Protein AF-A0A7Y0S5J3-F1 (afdb_monomer_lite)

Secondary structure (DSSP, 8-state):
---EE-SS-TTT---S--S-----SEEEPTTT--EEETTS-EEE-TTTTSTT----TT--GGGSSPPEE----BTTB-

Structure (mmCIF, N/CA/C/O backbone):
data_AF-A0A7Y0S5J3-F1
#
_entry.id   AF-A0A7Y0S5J3-F1
#
loop_
_atom_site.group_PDB
_atom_site.id
_atom_site.type_symbol
_atom_site.label_atom_id
_atom_site.label_alt_id
_atom_site.label_comp_id
_atom_site.label_asym_id
_atom_site.label_entity_id
_atom_site.label_seq_id
_atom_site.pdbx_PDB_ins_code
_atom_site.Cartn_x
_atom_site.Cartn_y
_atom_site.Cartn_z
_atom_site.occupancy
_atom_site.B_iso_or_equiv
_atom_site.auth_seq_id
_atom_site.auth_comp_id
_atom_site.auth_asym_id
_atom_site.auth_atom_id
_atom_site.pdbx_PDB_model_num
ATOM 1 N N . GLU A 1 1 ? -14.015 5.967 10.120 1.00 81.50 1 GLU A N 1
ATOM 2 C CA . GLU A 1 1 ? -13.851 4.578 9.640 1.00 81.50 1 GLU A CA 1
ATOM 3 C C . GLU A 1 1 ? -12.425 4.140 9.942 1.00 81.50 1 GLU A C 1
ATOM 5 O O . GLU A 1 1 ? -11.550 4.998 9.921 1.00 81.50 1 GLU A O 1
ATOM 10 N N . VAL A 1 2 ? -12.192 2.868 10.281 1.00 92.62 2 VAL A N 1
ATOM 11 C CA . VAL A 1 2 ? -10.841 2.334 10.527 1.00 92.62 2 VAL A CA 1
ATOM 12 C C . VAL A 1 2 ? -10.555 1.245 9.509 1.00 92.62 2 VAL A C 1
ATOM 14 O O . VAL A 1 2 ? -11.248 0.226 9.477 1.00 92.62 2 VAL A O 1
ATOM 17 N N . GLN A 1 3 ? -9.521 1.459 8.702 1.00 94.69 3 GLN A N 1
ATOM 18 C CA . GLN A 1 3 ? -9.047 0.488 7.727 1.00 94.69 3 GLN A CA 1
ATOM 19 C C . GLN A 1 3 ? -7.810 -0.226 8.255 1.00 94.69 3 GLN A C 1
ATOM 21 O O . GLN A 1 3 ? -6.929 0.380 8.865 1.00 94.69 3 GLN A O 1
ATOM 26 N N . VAL A 1 4 ? -7.753 -1.533 8.022 1.00 97.19 4 VAL A N 1
ATOM 27 C CA . VAL A 1 4 ? -6.661 -2.386 8.485 1.00 97.19 4 VAL A CA 1
ATOM 28 C C . VAL A 1 4 ? -6.099 -3.135 7.289 1.00 97.19 4 VAL A C 1
ATOM 30 O O . VAL A 1 4 ? -6.843 -3.695 6.487 1.00 97.19 4 VAL A O 1
ATOM 33 N N . PHE A 1 5 ? -4.775 -3.169 7.177 1.00 98.19 5 PHE A N 1
ATOM 34 C CA . PHE A 1 5 ? -4.077 -3.818 6.073 1.00 98.19 5 PHE A CA 1
ATOM 35 C C . PHE A 1 5 ? -2.990 -4.751 6.591 1.00 98.19 5 PHE A C 1
ATOM 37 O O . PHE A 1 5 ? -2.415 -4.540 7.660 1.00 98.19 5 PHE A O 1
ATOM 44 N N . HIS A 1 6 ? -2.641 -5.757 5.792 1.00 98.38 6 HIS A N 1
ATOM 45 C CA . HIS A 1 6 ? -1.384 -6.464 6.003 1.00 98.38 6 HIS A CA 1
ATOM 46 C C . HIS A 1 6 ? -0.210 -5.487 5.843 1.00 98.38 6 HIS A C 1
ATOM 48 O O . HIS A 1 6 ? -0.087 -4.815 4.819 1.00 98.38 6 HIS A O 1
ATOM 54 N N . ASN A 1 7 ? 0.689 -5.450 6.829 1.00 98.25 7 ASN A N 1
ATOM 55 C CA . ASN A 1 7 ? 1.906 -4.631 6.811 1.00 98.25 7 ASN A CA 1
ATOM 56 C C . ASN A 1 7 ? 2.991 -5.255 5.908 1.00 98.25 7 ASN A C 1
ATOM 58 O O . ASN A 1 7 ? 4.073 -5.629 6.361 1.00 98.25 7 ASN A O 1
ATOM 62 N N . VAL A 1 8 ? 2.651 -5.443 4.632 1.00 98.56 8 VAL A N 1
ATOM 63 C CA . VAL A 1 8 ? 3.430 -6.183 3.638 1.00 98.56 8 VAL A CA 1
ATOM 64 C C . VAL A 1 8 ? 3.327 -5.458 2.299 1.00 98.56 8 VAL A C 1
ATOM 66 O O . VAL A 1 8 ? 2.243 -5.278 1.754 1.00 98.56 8 VAL A O 1
ATOM 69 N N . CYS A 1 9 ? 4.468 -5.054 1.748 1.00 98.62 9 CYS A N 1
ATOM 70 C CA . CYS A 1 9 ? 4.546 -4.415 0.442 1.00 98.62 9 CYS A CA 1
ATOM 71 C C . CYS A 1 9 ? 4.119 -5.380 -0.672 1.00 98.62 9 CYS A C 1
ATOM 73 O O . CYS A 1 9 ? 4.724 -6.444 -0.834 1.00 98.62 9 CYS A O 1
ATOM 75 N N . SER A 1 10 ? 3.192 -4.948 -1.524 1.00 98.19 10 SER A N 1
ATOM 76 C CA . SER A 1 10 ? 2.681 -5.711 -2.669 1.00 98.19 10 SER A CA 1
ATOM 77 C C . SER A 1 10 ? 3.722 -6.000 -3.762 1.00 98.19 10 SER A C 1
ATOM 79 O O . SER A 1 10 ? 3.456 -6.801 -4.651 1.00 98.19 10 SER A O 1
ATOM 81 N N . HIS A 1 11 ? 4.914 -5.389 -3.709 1.00 97.62 11 HIS A N 1
ATOM 82 C CA . HIS A 1 11 ? 5.999 -5.676 -4.655 1.00 97.62 11 HIS A CA 1
ATOM 83 C C . HIS A 1 11 ? 6.710 -7.004 -4.352 1.00 97.62 11 HIS A C 1
ATOM 85 O O . HIS A 1 11 ? 6.686 -7.924 -5.161 1.00 97.62 11 HIS A O 1
ATOM 91 N N . ARG A 1 12 ? 7.409 -7.084 -3.212 1.00 97.81 12 ARG A N 1
ATOM 92 C CA . ARG A 1 12 ? 8.252 -8.238 -2.829 1.00 97.81 12 ARG A CA 1
ATOM 93 C C . ARG A 1 12 ? 8.158 -8.576 -1.341 1.00 97.81 12 ARG A C 1
ATOM 95 O O . ARG A 1 12 ? 9.103 -9.098 -0.766 1.00 97.81 12 ARG A O 1
ATOM 102 N N . GLY A 1 13 ? 7.052 -8.218 -0.692 1.00 98.06 13 GLY A N 1
ATOM 103 C CA . GLY A 1 13 ? 6.757 -8.669 0.668 1.00 98.06 13 GLY A CA 1
ATOM 104 C C . GLY A 1 13 ? 7.482 -7.942 1.807 1.00 98.06 13 GLY A C 1
ATOM 105 O O . GLY A 1 13 ? 7.409 -8.390 2.945 1.00 98.06 13 GLY A O 1
ATOM 106 N N . MET A 1 14 ? 8.176 -6.830 1.540 1.00 98.44 14 MET A N 1
ATOM 107 C CA . MET A 1 14 ? 8.866 -6.060 2.586 1.00 98.44 14 MET A CA 1
ATOM 108 C C . MET A 1 14 ? 7.879 -5.497 3.621 1.00 98.44 14 MET A C 1
ATOM 110 O O . MET A 1 14 ? 6.838 -4.963 3.235 1.00 98.44 14 MET A O 1
ATOM 114 N N . LYS A 1 15 ? 8.230 -5.546 4.912 1.00 98.38 15 LYS A N 1
ATOM 115 C CA . LYS A 1 15 ? 7.479 -4.862 5.980 1.00 98.38 15 LYS A CA 1
ATOM 116 C C . LYS A 1 15 ? 7.514 -3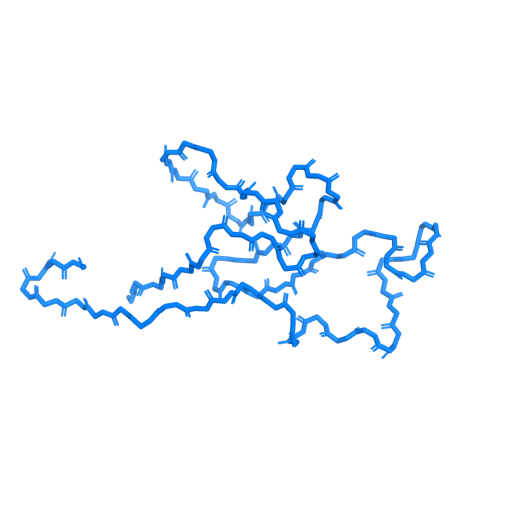.346 5.746 1.00 98.38 15 LYS A C 1
ATOM 118 O O . LYS A 1 15 ? 8.578 -2.797 5.475 1.00 98.38 15 LYS A O 1
ATOM 123 N N . LEU A 1 16 ? 6.362 -2.679 5.800 1.00 97.94 16 LEU A N 1
ATOM 124 C CA . LEU A 1 16 ? 6.250 -1.255 5.456 1.00 97.94 16 LEU A CA 1
ATOM 125 C C . LEU A 1 16 ? 6.527 -0.353 6.658 1.00 97.94 16 LEU A C 1
ATOM 127 O O . LEU A 1 16 ? 7.326 0.572 6.566 1.00 97.94 16 LEU A O 1
ATOM 131 N N . VAL A 1 17 ? 5.868 -0.640 7.778 1.00 96.69 17 VAL A N 1
ATOM 132 C CA . VAL A 1 17 ? 5.934 0.152 9.008 1.00 96.69 17 VAL A CA 1
ATOM 133 C C . VAL A 1 17 ? 6.607 -0.683 10.091 1.00 96.69 17 VAL A C 1
ATOM 135 O O . VAL A 1 17 ? 6.155 -1.787 10.403 1.00 96.69 17 VAL A O 1
ATOM 138 N N . HIS A 1 18 ? 7.718 -0.197 10.637 1.00 95.56 18 HIS A N 1
ATOM 139 C CA . HIS A 1 18 ? 8.497 -0.939 11.632 1.00 95.56 18 HIS A CA 1
ATOM 140 C C . HIS A 1 18 ? 8.023 -0.686 13.062 1.00 95.56 18 HIS A C 1
ATOM 142 O O . HIS A 1 18 ? 7.945 -1.636 13.841 1.00 95.56 18 HIS A O 1
ATOM 148 N N . GLU A 1 19 ? 7.657 0.557 13.357 1.00 95.62 19 GLU A N 1
ATOM 149 C CA . GLU A 1 19 ? 7.267 1.044 14.677 1.00 95.62 19 GLU A CA 1
ATOM 150 C C . GLU A 1 19 ? 5.883 1.689 14.601 1.00 95.62 19 GLU A C 1
ATOM 152 O O . GLU A 1 19 ? 5.485 2.195 13.551 1.00 95.62 19 GLU A O 1
ATOM 157 N N . ALA A 1 20 ? 5.135 1.647 15.702 1.00 95.56 20 ALA A N 1
ATOM 158 C CA . ALA A 1 20 ? 3.861 2.348 15.784 1.00 95.56 20 ALA A CA 1
ATOM 159 C C . ALA A 1 20 ? 4.094 3.865 15.732 1.00 95.56 20 ALA A C 1
ATOM 161 O O . ALA A 1 20 ? 5.045 4.372 16.323 1.00 95.56 20 ALA A O 1
ATOM 162 N N . GLY A 1 21 ? 3.214 4.587 15.045 1.00 94.00 21 GLY A N 1
ATOM 163 C CA . GLY A 1 21 ? 3.314 6.034 14.929 1.00 94.00 21 GLY A CA 1
ATOM 164 C C . GLY A 1 21 ? 2.292 6.609 13.962 1.00 94.00 21 GLY A C 1
ATOM 165 O O . GLY A 1 21 ? 1.482 5.887 13.378 1.00 94.00 21 GLY A O 1
ATOM 166 N N . GLU A 1 22 ? 2.356 7.923 13.793 1.00 94.25 22 GLU A N 1
ATOM 167 C CA . GLU A 1 22 ? 1.525 8.656 12.848 1.00 94.25 22 GLU A CA 1
ATOM 168 C C . GLU A 1 22 ? 2.267 8.833 11.524 1.00 94.25 22 GLU A C 1
ATOM 170 O O . GLU A 1 22 ? 3.421 9.260 11.483 1.00 94.25 22 GLU A O 1
ATOM 175 N N . VAL A 1 23 ? 1.592 8.518 10.421 1.00 91.00 23 VAL A N 1
ATOM 176 C CA . VAL A 1 23 ? 2.100 8.759 9.069 1.00 91.00 23 VAL A CA 1
ATOM 177 C C . VAL A 1 23 ? 1.199 9.786 8.407 1.00 91.00 23 VAL A C 1
ATOM 179 O O . VAL A 1 23 ? 0.004 9.557 8.242 1.00 91.00 23 VAL A O 1
ATOM 182 N N . GLN A 1 24 ? 1.779 10.911 7.994 1.00 86.00 24 GLN A N 1
ATOM 183 C CA . GLN A 1 24 ? 1.073 11.923 7.214 1.00 86.00 24 GLN A CA 1
ATOM 184 C C . GLN A 1 24 ? 1.334 11.706 5.718 1.00 86.00 24 GLN A C 1
ATOM 186 O O . GLN A 1 24 ? 2.478 11.595 5.274 1.00 86.00 24 GLN A O 1
ATOM 191 N N . GLY A 1 25 ? 0.264 11.646 4.926 1.00 91.12 25 GLY A N 1
ATOM 192 C CA . GLY A 1 25 ? 0.338 11.527 3.470 1.00 91.12 25 GLY A CA 1
ATOM 193 C C . GLY A 1 25 ? 0.395 10.084 2.967 1.00 91.12 25 GLY A C 1
ATOM 194 O O . GLY A 1 25 ? -0.637 9.528 2.601 1.00 91.12 25 GLY A O 1
ATOM 195 N N . MET A 1 26 ? 1.592 9.498 2.866 1.00 96.00 26 MET A N 1
ATOM 196 C CA . MET A 1 26 ? 1.793 8.203 2.196 1.00 96.00 26 MET A CA 1
ATOM 197 C C . MET A 1 26 ? 2.781 7.297 2.928 1.00 96.00 26 MET A C 1
ATOM 199 O O . MET A 1 26 ? 3.795 7.743 3.460 1.00 96.00 26 MET A O 1
ATOM 203 N N . ILE A 1 27 ? 2.532 5.992 2.851 1.00 97.81 27 ILE A N 1
ATOM 204 C CA . ILE A 1 27 ? 3.443 4.949 3.318 1.00 97.81 27 ILE A CA 1
ATOM 205 C C . ILE A 1 27 ? 4.406 4.609 2.182 1.00 97.81 27 ILE A C 1
ATOM 207 O O . ILE A 1 27 ? 3.990 4.123 1.129 1.00 97.81 27 ILE A O 1
ATOM 211 N N . ARG A 1 28 ? 5.708 4.828 2.387 1.00 97.75 28 ARG A N 1
ATOM 212 C CA . ARG A 1 28 ? 6.757 4.491 1.415 1.00 97.75 28 ARG A CA 1
ATOM 213 C C . ARG A 1 28 ? 7.497 3.228 1.837 1.00 97.75 28 ARG A C 1
ATOM 215 O O . ARG A 1 28 ? 8.148 3.200 2.873 1.00 97.75 28 ARG A O 1
ATOM 222 N N . CYS A 1 29 ? 7.462 2.203 0.991 1.00 98.19 29 CYS A N 1
ATOM 223 C CA . CYS A 1 29 ? 8.236 0.984 1.192 1.00 98.19 29 CYS A CA 1
ATOM 224 C C . CYS A 1 29 ? 9.748 1.289 1.174 1.00 98.19 29 CYS A C 1
ATOM 226 O O . CYS A 1 29 ? 10.230 1.831 0.171 1.00 98.19 29 CYS A O 1
ATOM 228 N N . PRO A 1 30 ? 10.520 0.877 2.198 1.00 97.00 30 PRO A N 1
ATOM 229 C CA . PRO A 1 30 ? 11.949 1.189 2.282 1.00 97.00 30 PRO A CA 1
ATOM 230 C C . PRO A 1 30 ? 12.786 0.464 1.221 1.00 97.00 30 PRO A C 1
ATOM 232 O O . PRO A 1 30 ? 13.899 0.882 0.929 1.00 97.00 30 PRO A O 1
ATOM 235 N N . TYR A 1 31 ? 12.261 -0.607 0.616 1.00 97.81 31 TYR A N 1
ATOM 236 C CA . TYR A 1 31 ? 13.032 -1.415 -0.326 1.00 97.81 31 TYR A CA 1
ATOM 237 C C . TYR A 1 31 ? 13.119 -0.772 -1.721 1.00 97.81 31 TYR A C 1
ATOM 239 O O . TYR A 1 31 ? 14.201 -0.493 -2.220 1.00 97.81 31 TYR A O 1
ATOM 247 N N . HIS A 1 32 ? 11.976 -0.511 -2.358 1.00 97.31 32 HIS A N 1
ATOM 248 C CA . HIS A 1 32 ? 11.929 -0.001 -3.740 1.00 97.31 32 HIS A CA 1
ATOM 249 C C . HIS A 1 32 ? 11.066 1.250 -3.880 1.00 97.31 32 HIS A C 1
ATOM 251 O O . HIS A 1 32 ? 10.676 1.620 -4.985 1.00 97.31 32 HIS A O 1
ATOM 257 N N . SER A 1 33 ? 10.731 1.895 -2.760 1.00 97.69 33 SER A N 1
ATOM 258 C CA . SER A 1 33 ? 9.972 3.145 -2.755 1.00 97.69 33 SER A CA 1
ATOM 259 C C . SER A 1 33 ? 8.600 3.055 -3.427 1.00 97.69 33 SER A C 1
ATOM 261 O O . SER A 1 33 ? 8.094 4.063 -3.910 1.00 97.69 33 SER A O 1
ATOM 263 N N . TRP A 1 34 ? 7.982 1.868 -3.444 1.00 98.38 34 TRP A N 1
ATOM 264 C CA . TRP A 1 34 ? 6.554 1.774 -3.741 1.00 98.38 34 TRP A CA 1
ATOM 265 C C . TRP A 1 34 ? 5.782 2.524 -2.661 1.00 98.38 34 TRP A C 1
ATOM 267 O O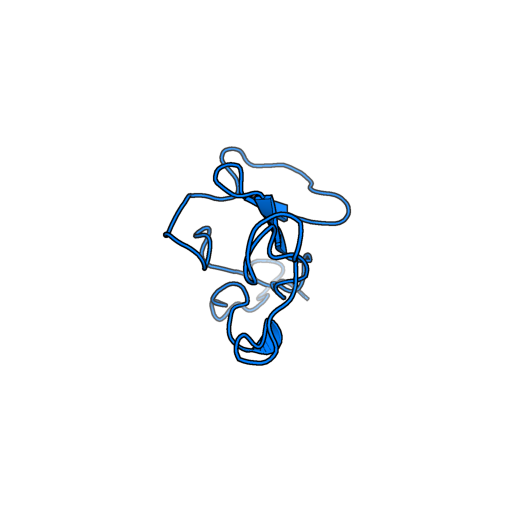 . TRP A 1 34 ? 6.065 2.335 -1.474 1.00 98.38 34 TRP A O 1
ATOM 277 N N . THR A 1 35 ? 4.857 3.386 -3.068 1.00 98.38 35 THR A N 1
ATOM 278 C CA . THR A 1 35 ? 4.119 4.265 -2.157 1.00 98.38 35 THR A CA 1
ATOM 279 C C . THR A 1 35 ? 2.637 3.949 -2.160 1.00 98.38 35 THR A C 1
ATOM 281 O O . THR A 1 35 ? 2.042 3.770 -3.221 1.00 98.38 35 THR A O 1
ATOM 284 N N . TYR A 1 36 ? 2.047 3.917 -0.972 1.00 98.56 36 TYR A N 1
ATOM 285 C CA . TYR A 1 36 ? 0.628 3.667 -0.751 1.00 98.56 36 TYR A CA 1
ATOM 286 C C . TYR A 1 36 ? 0.005 4.875 -0.055 1.00 98.56 36 TYR A C 1
ATOM 288 O O . TYR A 1 36 ? 0.656 5.486 0.796 1.0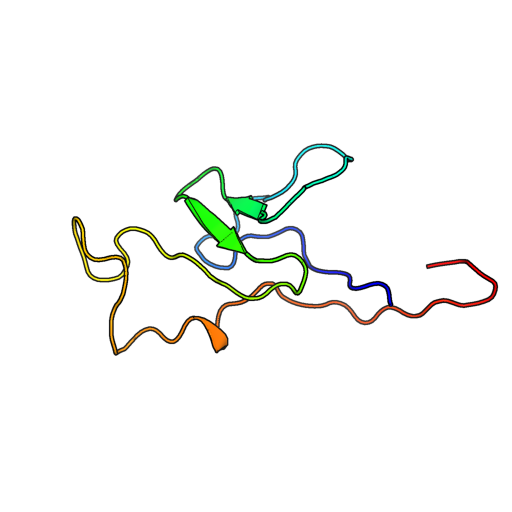0 98.56 36 TYR A O 1
ATOM 296 N N . ASP A 1 37 ? -1.225 5.234 -0.415 1.00 97.31 37 ASP A N 1
ATOM 297 C CA . ASP A 1 37 ? -2.008 6.159 0.411 1.00 97.31 37 ASP A CA 1
ATOM 298 C C . ASP A 1 37 ? -2.524 5.452 1.678 1.00 97.31 37 AS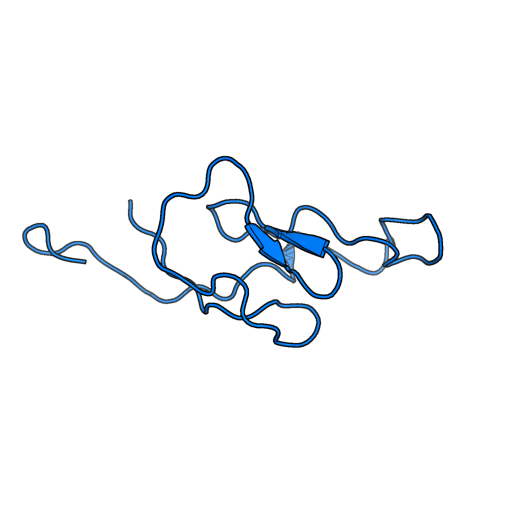P A C 1
ATOM 300 O O . ASP A 1 37 ? -2.329 4.246 1.866 1.00 97.31 37 ASP A O 1
ATOM 304 N N . LEU A 1 38 ? -3.153 6.215 2.573 1.00 95.69 38 LEU A N 1
ATOM 305 C CA . LEU A 1 38 ? -3.715 5.681 3.818 1.00 95.69 38 LEU A CA 1
ATOM 306 C C . LEU A 1 38 ? -4.971 4.824 3.593 1.00 95.69 38 LEU A C 1
ATOM 308 O O . LEU A 1 38 ? -5.334 4.062 4.484 1.00 95.69 38 LEU A O 1
ATOM 312 N N . ASP A 1 39 ? -5.550 4.879 2.389 1.00 96.00 39 ASP A N 1
ATOM 313 C CA . ASP A 1 39 ? -6.636 4.001 1.947 1.00 96.00 39 ASP A CA 1
ATOM 314 C C . ASP A 1 39 ? -6.113 2.672 1.352 1.00 96.00 39 ASP A C 1
ATOM 316 O O . ASP A 1 39 ? -6.864 1.861 0.806 1.00 96.00 39 ASP A O 1
ATOM 320 N N . GLY A 1 40 ? -4.795 2.444 1.410 1.00 97.25 40 GLY A N 1
ATOM 321 C CA . GLY A 1 40 ? -4.128 1.237 0.926 1.00 97.25 40 GLY A CA 1
ATOM 322 C C . GLY A 1 40 ? -3.919 1.176 -0.589 1.00 97.25 40 GLY A C 1
ATOM 323 O O . GLY A 1 40 ? -3.401 0.179 -1.096 1.00 97.25 40 GLY A O 1
ATOM 324 N N . ASN A 1 41 ? -4.257 2.214 -1.348 1.00 98.00 41 ASN A N 1
ATOM 325 C CA . ASN A 1 41 ? -4.062 2.242 -2.793 1.00 98.00 41 ASN A CA 1
ATOM 326 C C . ASN A 1 41 ? -2.591 2.464 -3.147 1.00 98.00 41 ASN A C 1
ATOM 328 O O . ASN A 1 41 ? -1.943 3.376 -2.637 1.00 98.00 41 ASN A O 1
ATOM 332 N N . LEU A 1 42 ? -2.077 1.700 -4.111 1.00 98.50 42 LEU A N 1
ATOM 333 C CA . LEU A 1 42 ? -0.741 1.909 -4.668 1.00 98.50 42 LEU A CA 1
ATOM 334 C C . LEU A 1 42 ? -0.716 3.180 -5.538 1.00 98.50 42 LEU A C 1
ATOM 336 O O . LEU A 1 42 ? -1.408 3.258 -6.552 1.00 98.50 42 LEU A O 1
ATOM 340 N N . LYS A 1 43 ? 0.097 4.173 -5.160 1.00 97.69 43 LYS A N 1
ATOM 341 C CA . LYS A 1 43 ? 0.214 5.477 -5.843 1.00 97.69 43 LYS A CA 1
ATOM 342 C C . LYS A 1 43 ? 1.501 5.659 -6.634 1.00 97.69 43 LYS A C 1
ATOM 344 O O . LYS A 1 43 ? 1.506 6.421 -7.599 1.00 97.69 43 LYS A O 1
ATOM 349 N N . GLY A 1 44 ? 2.581 4.984 -6.254 1.00 97.25 44 GLY A N 1
ATOM 350 C CA . GLY A 1 44 ? 3.881 5.145 -6.900 1.00 97.25 44 GLY A CA 1
ATOM 351 C C . GLY A 1 44 ? 4.620 3.829 -7.054 1.00 97.25 44 GLY A C 1
ATOM 352 O O . GLY A 1 44 ? 4.722 3.050 -6.109 1.00 97.25 44 GLY A O 1
ATOM 353 N N . THR A 1 45 ? 5.166 3.603 -8.247 1.00 98.06 45 THR A N 1
ATOM 354 C CA . THR A 1 45 ? 5.916 2.396 -8.611 1.00 98.06 45 THR A CA 1
ATOM 355 C C . THR A 1 45 ? 7.206 2.772 -9.342 1.00 98.06 45 THR A C 1
ATOM 357 O O . THR A 1 45 ? 7.299 2.702 -10.573 1.00 98.06 45 THR A O 1
ATOM 360 N N . PRO A 1 46 ? 8.240 3.222 -8.607 1.00 98.12 46 PRO A N 1
ATOM 361 C CA . PRO A 1 46 ? 9.465 3.662 -9.243 1.00 98.12 46 PRO A CA 1
ATOM 362 C C . PRO A 1 46 ? 10.076 2.592 -10.152 1.00 98.12 46 PRO A C 1
ATOM 364 O O . PRO A 1 46 ? 10.233 1.443 -9.747 1.00 98.12 46 PRO A O 1
ATOM 367 N N . HIS A 1 47 ? 10.417 2.989 -11.380 1.00 96.81 47 HIS A N 1
ATOM 368 C CA . HIS A 1 47 ? 11.089 2.156 -12.380 1.00 96.81 47 HIS A CA 1
ATOM 369 C C . HIS A 1 47 ? 10.331 0.911 -12.862 1.00 96.81 47 HIS A C 1
ATOM 371 O O . HIS A 1 47 ? 10.938 0.031 -13.471 1.00 96.81 47 HIS A O 1
ATOM 377 N N . ILE A 1 48 ? 9.014 0.834 -12.648 1.00 96.38 48 ILE A N 1
ATOM 378 C CA . ILE A 1 48 ? 8.217 -0.333 -13.056 1.00 96.38 48 ILE A CA 1
ATOM 379 C C . ILE A 1 48 ? 8.231 -0.582 -14.572 1.00 96.38 48 ILE A C 1
ATOM 381 O O . ILE A 1 48 ? 8.205 -1.731 -14.999 1.00 96.38 48 ILE A O 1
ATOM 385 N 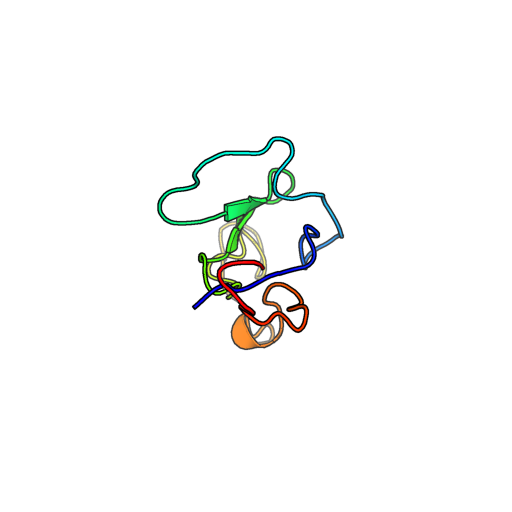N . GLY A 1 49 ? 8.322 0.482 -15.377 1.00 96.44 49 GLY A N 1
ATOM 386 C CA . GLY A 1 49 ? 8.443 0.416 -16.838 1.00 96.44 49 GLY A CA 1
ATOM 387 C C . GLY A 1 49 ? 9.889 0.511 -17.339 1.00 96.44 49 GLY A C 1
ATOM 388 O O . GLY A 1 49 ? 10.113 0.733 -18.529 1.00 96.44 49 GLY A O 1
ATOM 389 N N . GLY A 1 50 ? 10.875 0.419 -16.440 1.00 95.19 50 GLY A N 1
ATOM 390 C CA . GLY A 1 50 ? 12.300 0.615 -16.718 1.00 95.19 50 GLY A CA 1
ATOM 391 C C . GLY A 1 50 ? 12.894 1.875 -16.078 1.00 95.19 50 GLY A C 1
ATOM 392 O O . GLY A 1 50 ? 12.230 2.626 -15.359 1.00 95.19 50 GLY A O 1
ATOM 393 N N . ILE A 1 51 ? 14.184 2.120 -16.330 1.00 95.62 51 ILE A N 1
ATOM 394 C CA . ILE A 1 51 ? 14.917 3.264 -15.761 1.00 95.62 51 ILE A CA 1
ATOM 395 C C . ILE A 1 51 ? 14.194 4.573 -16.109 1.00 95.62 51 ILE A C 1
ATOM 397 O O . ILE A 1 51 ? 13.793 4.787 -17.249 1.00 95.62 51 ILE A O 1
ATOM 401 N N . ALA A 1 52 ? 13.992 5.419 -15.093 1.00 93.69 52 ALA A N 1
ATOM 402 C CA . ALA A 1 52 ? 13.217 6.666 -15.151 1.00 93.69 52 ALA A CA 1
ATOM 403 C C . ALA A 1 52 ? 11.765 6.557 -15.687 1.00 93.69 52 ALA A C 1
ATOM 405 O O . ALA A 1 52 ? 11.135 7.574 -15.967 1.00 93.69 52 ALA A O 1
ATOM 406 N N . LYS A 1 53 ? 11.195 5.348 -15.792 1.00 96.81 53 LYS A N 1
ATOM 407 C CA . LYS A 1 53 ? 9.804 5.118 -16.212 1.00 96.81 53 LYS A CA 1
ATOM 408 C C . LYS A 1 53 ? 8.988 4.548 -15.054 1.00 96.81 53 LYS A C 1
ATOM 410 O O . LYS A 1 53 ? 9.033 3.358 -14.753 1.00 96.81 53 LYS A O 1
ATOM 415 N N . HIS A 1 54 ? 8.233 5.416 -14.386 1.00 96.38 54 HIS A N 1
ATOM 416 C CA . HIS A 1 54 ? 7.440 5.076 -13.194 1.00 96.38 54 HIS A CA 1
ATOM 417 C C . HIS A 1 54 ? 6.038 4.523 -13.508 1.00 96.38 54 HIS A C 1
ATOM 419 O O . HIS A 1 54 ? 5.231 4.353 -12.602 1.00 96.38 54 HIS A O 1
ATOM 425 N N . LYS A 1 55 ? 5.725 4.284 -14.786 1.00 94.81 55 LYS A N 1
ATOM 426 C CA . LYS A 1 55 ? 4.455 3.718 -15.254 1.00 94.81 55 LYS A CA 1
ATOM 427 C C . LYS A 1 55 ? 4.721 2.733 -16.391 1.00 94.81 55 LYS A C 1
ATOM 429 O O . LYS A 1 55 ? 5.673 2.916 -17.147 1.00 94.81 55 LYS A O 1
ATOM 434 N N . ASP A 1 56 ? 3.869 1.722 -16.499 1.00 96.00 56 ASP A N 1
ATOM 435 C CA . ASP A 1 56 ? 3.826 0.760 -17.601 1.00 96.00 56 ASP A CA 1
ATOM 436 C C . ASP A 1 56 ? 2.357 0.419 -17.871 1.00 96.00 56 ASP A C 1
ATOM 438 O O . ASP A 1 56 ? 1.611 0.147 -16.931 1.00 96.00 56 ASP A O 1
ATOM 442 N N . ASP A 1 57 ? 1.922 0.426 -19.131 1.00 95.06 57 ASP A N 1
ATOM 443 C CA . ASP A 1 57 ? 0.506 0.230 -19.472 1.00 95.06 57 ASP A CA 1
ATOM 444 C C . ASP A 1 57 ? -0.025 -1.157 -19.094 1.00 95.06 57 ASP A C 1
ATOM 446 O O . ASP A 1 57 ? -1.230 -1.314 -18.857 1.00 95.06 57 ASP A O 1
ATOM 450 N N . ARG A 1 58 ? 0.868 -2.148 -18.993 1.00 95.62 58 ARG A N 1
ATOM 451 C CA . ARG A 1 58 ? 0.558 -3.526 -18.595 1.00 95.62 58 ARG A CA 1
ATOM 452 C C . ARG A 1 58 ? 0.411 -3.665 -17.080 1.00 95.62 58 ARG A C 1
ATOM 454 O O . ARG A 1 58 ? -0.153 -4.654 -16.621 1.00 95.62 58 ARG A O 1
ATOM 461 N N . PHE A 1 59 ? 0.886 -2.687 -16.306 1.00 96.38 59 PHE A N 1
ATOM 462 C CA . PHE A 1 59 ? 0.829 -2.688 -14.849 1.00 96.38 59 PHE A CA 1
ATOM 463 C C . PHE A 1 59 ? -0.220 -1.688 -14.343 1.00 96.38 59 PHE A C 1
ATOM 465 O O . PHE A 1 59 ? -0.054 -0.474 -14.445 1.00 96.38 59 PHE A O 1
ATOM 472 N N . LYS A 1 60 ? -1.317 -2.196 -13.773 1.00 96.19 60 LYS A N 1
ATOM 473 C CA . LYS A 1 60 ? -2.419 -1.376 -13.242 1.00 96.19 60 LYS A CA 1
ATOM 474 C C . LYS A 1 60 ? -2.321 -1.284 -11.723 1.00 96.19 60 LYS A C 1
ATOM 476 O O . LYS A 1 60 ? -2.621 -2.261 -11.040 1.00 96.19 60 LYS A O 1
ATOM 481 N N . CYS A 1 61 ? -1.889 -0.140 -11.193 1.00 95.75 61 CYS A N 1
ATOM 482 C CA . CYS A 1 61 ? -1.650 0.047 -9.757 1.00 95.75 61 CYS A CA 1
ATOM 483 C C . CYS A 1 61 ? -2.876 -0.273 -8.888 1.00 95.75 61 CYS A C 1
ATOM 485 O O . CYS A 1 61 ? -2.728 -0.791 -7.784 1.00 95.75 61 CYS A O 1
ATOM 487 N N . GLU A 1 62 ? -4.080 -0.050 -9.412 1.00 95.81 62 GLU A N 1
ATOM 488 C CA . GLU A 1 62 ? -5.363 -0.316 -8.755 1.00 95.81 62 GLU A CA 1
ATOM 489 C C . GLU A 1 62 ? -5.535 -1.796 -8.375 1.00 95.81 62 GLU A C 1
ATOM 491 O O . GLU A 1 62 ? -6.281 -2.125 -7.458 1.00 95.81 62 GLU A O 1
ATOM 496 N N . LYS A 1 63 ? -4.823 -2.706 -9.053 1.00 95.94 63 LYS A N 1
ATOM 497 C CA . LYS A 1 63 ? -4.841 -4.150 -8.772 1.00 95.94 63 LYS A CA 1
ATOM 498 C C . LYS A 1 63 ? -3.776 -4.595 -7.765 1.00 95.94 63 LYS A C 1
ATOM 500 O O . LYS A 1 63 ? -3.718 -5.775 -7.430 1.00 95.94 63 LYS A O 1
ATOM 505 N N . HIS A 1 64 ? -2.925 -3.678 -7.305 1.00 97.56 64 HIS A N 1
ATOM 506 C CA . HIS A 1 64 ? -1.724 -3.982 -6.522 1.00 97.56 64 HIS A CA 1
ATOM 507 C C . HIS A 1 64 ? -1.593 -3.125 -5.249 1.00 97.56 64 HIS A C 1
ATOM 509 O O . HIS A 1 64 ? -0.489 -2.957 -4.731 1.00 97.56 64 HIS A O 1
ATOM 515 N N . GLY A 1 65 ? -2.709 -2.601 -4.727 1.00 98.12 65 GLY A N 1
ATOM 516 C CA . GLY A 1 65 ? -2.765 -1.968 -3.405 1.00 98.12 65 GLY A CA 1
ATOM 517 C C . GLY A 1 65 ? -2.431 -2.928 -2.255 1.00 98.12 65 GLY A C 1
ATOM 518 O O . GLY A 1 65 ? -2.155 -4.114 -2.463 1.00 98.12 65 GLY A O 1
ATOM 519 N N . LEU A 1 66 ? -2.440 -2.407 -1.031 1.00 98.50 66 LEU A N 1
ATOM 520 C CA . LEU A 1 66 ? -2.295 -3.194 0.187 1.00 98.50 66 LEU A CA 1
ATOM 521 C C . LEU A 1 66 ? -3.479 -4.144 0.344 1.00 98.50 66 LEU A C 1
ATOM 523 O O . LEU A 1 66 ? -4.610 -3.831 -0.024 1.00 98.50 66 LEU A O 1
ATOM 527 N N . LYS A 1 67 ? -3.226 -5.323 0.916 1.00 98.00 67 LYS A N 1
ATOM 528 C CA . LYS A 1 67 ? -4.282 -6.305 1.153 1.00 98.00 67 LYS A CA 1
ATOM 529 C C . LYS A 1 67 ? -5.092 -5.902 2.395 1.00 98.00 67 LYS A C 1
ATOM 531 O O . LYS A 1 67 ? -4.510 -5.911 3.485 1.00 98.00 67 LYS A O 1
ATOM 536 N N . PRO A 1 68 ? -6.397 -5.595 2.265 1.00 97.75 68 PRO A N 1
ATOM 537 C CA . PRO A 1 68 ? -7.218 -5.213 3.404 1.00 97.75 68 PRO A CA 1
ATOM 538 C C . PRO A 1 68 ? -7.581 -6.426 4.263 1.00 97.75 68 PRO A C 1
ATOM 540 O O . PRO A 1 68 ? -7.746 -7.544 3.762 1.00 97.75 68 PRO A O 1
ATOM 543 N N . LEU A 1 69 ? -7.746 -6.167 5.554 1.00 97.44 69 LEU A N 1
ATOM 544 C CA . LEU A 1 69 ? -8.356 -7.042 6.542 1.00 97.44 69 LEU A CA 1
ATOM 545 C C . LEU A 1 69 ? -9.719 -6.466 6.922 1.00 97.44 69 LEU A C 1
ATOM 547 O O . LEU A 1 69 ? -9.891 -5.254 7.020 1.00 97.44 69 LEU A O 1
ATOM 551 N N . ARG A 1 70 ? -10.699 -7.344 7.139 1.00 96.44 70 ARG A N 1
ATOM 552 C CA . ARG A 1 70 ? -12.019 -6.921 7.610 1.00 96.44 70 ARG A CA 1
ATOM 553 C C . ARG A 1 70 ? -11.903 -6.439 9.058 1.00 96.44 70 ARG A C 1
ATOM 555 O O . ARG A 1 70 ? -11.546 -7.233 9.924 1.00 96.44 70 ARG A O 1
ATOM 562 N N . SER A 1 71 ? -12.262 -5.185 9.296 1.00 95.31 71 SER A N 1
ATOM 563 C CA . SER A 1 71 ? -12.329 -4.531 10.607 1.00 95.31 71 SER A CA 1
ATOM 564 C C . SER A 1 71 ? -13.737 -3.989 10.867 1.00 95.31 71 SER A C 1
ATOM 566 O O . SER A 1 71 ? -14.518 -3.782 9.936 1.00 95.31 71 SER A O 1
ATOM 568 N N . ALA A 1 72 ? -14.075 -3.777 12.137 1.00 95.56 72 ALA A N 1
ATOM 569 C CA . ALA A 1 72 ? -15.292 -3.094 12.559 1.00 95.56 72 ALA A CA 1
ATOM 570 C C . ALA A 1 72 ? -15.024 -2.384 13.887 1.00 95.56 72 ALA A C 1
ATOM 572 O O . ALA A 1 72 ? -14.220 -2.863 14.674 1.00 95.56 72 ALA A O 1
ATOM 573 N N . ILE A 1 73 ? -15.715 -1.271 14.135 1.00 96.62 73 ILE A N 1
ATOM 574 C CA . ILE A 1 73 ? -15.697 -0.626 15.450 1.00 96.62 73 ILE A CA 1
ATOM 575 C C . ILE A 1 73 ? -16.896 -1.149 16.236 1.00 96.62 73 ILE A C 1
ATOM 577 O O . ILE A 1 73 ? -18.032 -1.052 15.764 1.00 96.62 73 ILE A O 1
ATOM 581 N N . TRP A 1 74 ? -16.657 -1.692 17.425 1.00 96.31 74 TRP A N 1
ATOM 582 C CA . TRP A 1 74 ? -17.701 -2.159 18.330 1.00 96.31 74 TRP A CA 1
ATOM 583 C C . TRP A 1 74 ? -17.445 -1.626 19.736 1.00 96.31 74 TRP A C 1
ATOM 585 O O . TRP A 1 74 ? -16.406 -1.910 20.320 1.00 96.31 74 TRP A O 1
ATOM 595 N N . MET A 1 75 ? -18.387 -0.838 20.266 1.00 96.44 75 MET A N 1
ATOM 596 C CA . MET A 1 75 ? -18.245 -0.160 21.567 1.00 96.44 75 MET A CA 1
ATOM 597 C C . MET A 1 75 ? -16.907 0.594 21.698 1.00 96.44 75 MET A C 1
ATOM 599 O O . MET A 1 75 ? -16.177 0.411 22.665 1.00 96.44 75 MET A O 1
ATOM 603 N N . ASP A 1 76 ? -16.567 1.398 20.684 1.00 94.62 76 ASP A N 1
ATOM 604 C CA . ASP A 1 76 ? -15.315 2.168 20.585 1.00 94.62 76 ASP A CA 1
ATOM 605 C C . ASP A 1 76 ? -14.011 1.344 20.583 1.00 94.62 76 ASP A C 1
ATOM 607 O O . ASP A 1 76 ? -12.916 1.900 20.665 1.00 94.62 76 ASP A O 1
ATOM 611 N N . MET A 1 77 ? -14.102 0.023 20.412 1.00 93.81 77 MET A N 1
ATOM 612 C CA . MET A 1 77 ? -12.960 -0.863 20.190 1.00 93.81 77 MET A CA 1
ATOM 613 C C . MET A 1 77 ? -12.843 -1.221 18.706 1.00 93.81 77 MET A C 1
ATOM 615 O O . MET A 1 77 ? -13.857 -1.444 18.043 1.00 93.81 77 MET A O 1
ATOM 619 N N . VAL A 1 78 ? -11.607 -1.273 18.201 1.00 92.12 78 VAL A N 1
ATOM 620 C CA . VAL A 1 78 ? -11.258 -1.742 16.845 1.00 92.12 78 VAL A CA 1
ATOM 621 C C . VAL A 1 78 ? -10.892 -3.219 16.883 1.00 92.12 78 VAL A C 1
ATOM 623 O O . VAL A 1 78 ? -10.115 -3.593 17.790 1.00 92.12 78 VAL A O 1
#

pLDDT: mean 96.24, std 2.67, range [81.5, 98.62]

InterPro domains:
  IPR001663 Aromatic-ring-hydroxylating dioxygenase, alpha subunit [PR00090] (2-22)
  IPR001663 Aromatic-ring-hydroxylating dioxygenase, alpha subunit [PR00090] (23-43)
  IPR001663 Aromatic-ring-hydroxylating dioxygenase, alpha subunit [PTHR43756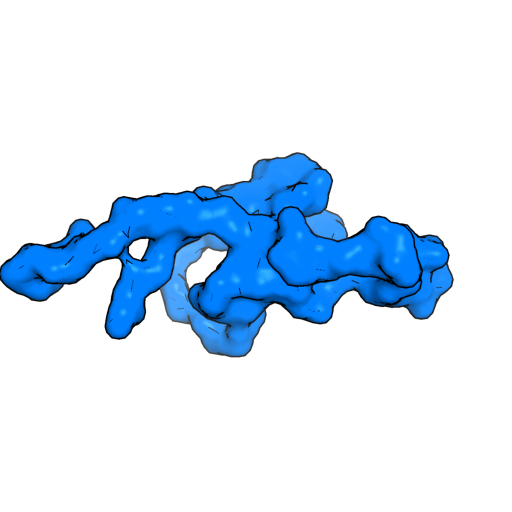] (1-78)
  IPR017941 Rieske [2Fe-2S] iron-sulphur domain [PF00355] (2-52)
  IPR017941 Rieske [2Fe-2S] iron-sulphur domain [PS51296] (1-78)
  IPR036922 Rieske [2Fe-2S] iron-sulphur domain superfamily [G3DSA:2.102.10.10] (1-78)
  IPR036922 Rieske [2Fe-2S] iron-sulphur domain superfamily [SSF50022] (1-78)

Sequence (78 aa):
EVQVFHNVCSHRGMKLVHEAGEVQGMIRCPYHSWTYDLDGNLKGTPHIGGIAKHKDDRFKCEKHGLKPLRSAIWMDMV

Radius of gyration: 13.97 Å; chains: 1; bounding box: 33×21×41 Å

Organism: Vibrio parahaemolyticus (NCBI:txid670)

Foldseek 3Di:
DDWAFDQAALPHGARQDDDDDDDPAWGFRPPQRFIAGPVQFTDWAAQPVHHVDGDDPVDDSRVRGTHTDDDDQDPNRD